Protein AF-A0A2E4HF04-F1 (afdb_monomer)

Structure (mmCIF, N/CA/C/O backbone):
data_AF-A0A2E4HF04-F1
#
_entry.id   AF-A0A2E4HF04-F1
#
loop_
_atom_site.group_PDB
_atom_site.id
_atom_site.type_symbol
_atom_site.label_atom_id
_atom_site.label_alt_id
_atom_site.label_comp_id
_atom_site.label_asym_id
_atom_site.label_entity_id
_atom_site.label_seq_id
_atom_site.pdbx_PDB_ins_code
_atom_site.Cartn_x
_atom_site.Cartn_y
_atom_site.Cartn_z
_atom_site.occupancy
_atom_site.B_iso_or_equiv
_atom_site.auth_seq_id
_atom_site.auth_comp_id
_atom_site.auth_asym_id
_atom_site.auth_atom_id
_atom_site.pdbx_PDB_model_num
ATOM 1 N N . MET A 1 1 ? -24.475 11.560 61.663 1.00 58.22 1 MET A N 1
ATOM 2 C CA . MET A 1 1 ? -24.591 11.649 60.182 1.00 58.22 1 MET A CA 1
ATOM 3 C C . MET A 1 1 ? -24.214 13.019 59.608 1.00 58.22 1 MET A C 1
ATOM 5 O O . MET A 1 1 ? -23.353 13.038 58.741 1.00 58.22 1 MET A O 1
ATOM 9 N N . LYS A 1 2 ? -24.799 14.154 60.042 1.00 58.84 2 LYS A N 1
ATOM 10 C CA . LYS A 1 2 ? -24.478 15.487 59.465 1.00 58.84 2 LYS A CA 1
ATOM 11 C C . LYS A 1 2 ? -22.984 15.861 59.576 1.00 58.84 2 LYS A C 1
ATOM 13 O O . LYS A 1 2 ? -22.387 16.264 58.588 1.00 58.84 2 LYS A O 1
ATOM 18 N N . THR A 1 3 ? -22.368 15.622 60.735 1.00 64.62 3 THR A N 1
ATOM 19 C CA . THR A 1 3 ? -20.927 15.832 60.987 1.00 64.62 3 THR A CA 1
ATOM 20 C C . THR A 1 3 ? -20.014 14.940 60.139 1.00 64.62 3 THR A C 1
ATOM 22 O O . THR A 1 3 ? -19.011 15.412 59.622 1.00 64.62 3 THR A O 1
ATOM 25 N N . PHE A 1 4 ? -20.389 13.676 59.920 1.00 67.75 4 PHE A N 1
ATOM 26 C CA . PHE A 1 4 ? -19.636 12.752 59.062 1.00 67.75 4 PHE A CA 1
ATOM 27 C C . PHE A 1 4 ? -19.623 13.209 57.594 1.00 67.75 4 PHE A C 1
ATOM 29 O O . PHE A 1 4 ? -18.575 13.200 56.959 1.00 67.75 4 PHE A O 1
ATOM 36 N N . LYS A 1 5 ? -20.760 13.700 57.072 1.00 65.25 5 LYS A N 1
ATOM 37 C CA . LYS A 1 5 ? -20.817 14.292 55.723 1.00 65.25 5 LYS A CA 1
ATOM 38 C C . LYS A 1 5 ? -19.938 15.543 55.598 1.00 65.25 5 LYS A C 1
ATOM 40 O O . LYS A 1 5 ? -19.295 15.714 54.570 1.00 65.25 5 LYS A O 1
ATOM 45 N N . LEU A 1 6 ? -19.873 16.374 56.642 1.00 66.19 6 LEU A N 1
ATOM 46 C CA . LEU A 1 6 ? -18.994 17.549 56.679 1.00 66.19 6 LEU A CA 1
ATOM 47 C C . LEU A 1 6 ? -17.506 17.151 56.652 1.00 66.19 6 LEU A C 1
ATOM 49 O O . LEU A 1 6 ? -16.719 17.769 55.944 1.00 66.19 6 LEU A O 1
ATOM 53 N N . PHE A 1 7 ? -17.134 16.082 57.363 1.00 70.75 7 PHE A N 1
ATOM 54 C CA . PHE A 1 7 ? -15.761 15.567 57.389 1.00 70.75 7 PHE A CA 1
ATOM 55 C C . PHE A 1 7 ? -15.332 14.969 56.037 1.00 70.75 7 PHE A C 1
ATOM 57 O O . PHE A 1 7 ? -14.239 15.250 55.553 1.00 70.75 7 PHE A O 1
ATOM 64 N N . VAL A 1 8 ? -16.219 14.215 55.377 1.00 69.06 8 VAL A N 1
ATOM 65 C CA . VAL A 1 8 ? -15.988 13.698 54.013 1.00 69.06 8 VAL A CA 1
ATOM 66 C C . VAL A 1 8 ? -15.847 14.841 52.996 1.00 69.06 8 VAL A C 1
ATOM 68 O O . VAL A 1 8 ? -14.991 14.772 52.117 1.00 69.06 8 VAL A O 1
ATOM 71 N N . PHE A 1 9 ? -16.627 15.918 53.138 1.00 66.75 9 PHE A N 1
ATOM 72 C CA . PHE A 1 9 ? -16.513 17.103 52.280 1.00 66.75 9 PHE A CA 1
ATOM 73 C C . PHE A 1 9 ? -15.177 17.845 52.476 1.00 66.75 9 PHE A C 1
ATOM 75 O O . PHE A 1 9 ? -14.562 18.265 51.500 1.00 66.75 9 PHE A O 1
ATOM 82 N N . ALA A 1 10 ? -14.687 17.947 53.717 1.00 65.06 10 ALA A N 1
ATOM 83 C CA . ALA A 1 10 ? -13.388 18.552 54.014 1.00 65.06 10 ALA A CA 1
ATOM 84 C C . ALA A 1 10 ? -12.211 17.761 53.410 1.00 65.06 10 ALA A C 1
ATOM 86 O O . ALA A 1 10 ? -11.290 18.359 52.858 1.00 65.06 10 ALA A O 1
ATOM 87 N N . ILE A 1 11 ? -12.261 16.422 53.445 1.00 67.00 11 ILE A N 1
ATOM 88 C CA . ILE A 1 11 ? -11.234 15.562 52.826 1.00 67.00 11 ILE A CA 1
ATOM 89 C C . ILE A 1 11 ? -11.213 15.736 51.300 1.00 67.00 11 ILE A C 1
ATOM 91 O O . ILE A 1 11 ? -10.136 15.833 50.713 1.00 67.00 11 ILE A O 1
ATOM 95 N N . LEU A 1 12 ? -12.385 15.838 50.661 1.00 61.91 12 LEU A N 1
ATOM 96 C CA . LEU A 1 12 ? -12.491 16.046 49.212 1.00 61.91 12 LEU A CA 1
ATOM 97 C C . LEU A 1 12 ? -11.856 17.376 48.761 1.00 61.91 12 LEU A C 1
ATOM 99 O O . LEU A 1 12 ? -11.319 17.458 47.660 1.00 61.91 12 LEU A O 1
ATOM 103 N N . MET A 1 13 ? -11.874 18.403 49.617 1.00 59.97 13 MET A N 1
ATOM 104 C CA . MET A 1 13 ? -11.327 19.726 49.301 1.00 59.97 13 MET A CA 1
ATOM 105 C C . MET A 1 13 ? -9.791 19.805 49.421 1.00 59.97 13 MET A C 1
ATOM 107 O O . MET A 1 13 ? -9.175 20.629 48.751 1.00 59.97 13 MET A O 1
ATOM 111 N N . CYS A 1 14 ? -9.154 18.918 50.197 1.00 59.84 14 CYS A N 1
ATOM 112 C CA . CYS A 1 14 ? -7.688 18.826 50.286 1.00 59.84 14 CYS A CA 1
ATOM 113 C C . CYS A 1 14 ? -7.031 18.041 49.133 1.00 59.84 14 CYS A C 1
ATOM 115 O O . CYS A 1 14 ? -5.808 18.042 49.023 1.00 59.84 14 CYS A O 1
ATOM 117 N N . ALA A 1 15 ? -7.810 17.378 48.271 1.00 58.22 15 ALA A N 1
ATOM 118 C CA . ALA A 1 15 ? -7.289 16.608 47.136 1.00 58.22 15 ALA A CA 1
ATOM 119 C C . ALA A 1 15 ? -6.941 17.466 45.898 1.00 58.22 15 ALA A C 1
ATOM 121 O O . ALA A 1 15 ? -6.447 16.938 44.904 1.00 58.22 15 ALA A O 1
ATOM 122 N N . ALA A 1 16 ? -7.183 18.781 45.943 1.00 58.38 16 ALA A N 1
ATOM 123 C CA . ALA A 1 16 ? -6.856 19.719 44.870 1.00 58.38 16 ALA A CA 1
ATOM 124 C C . ALA A 1 16 ? -5.362 20.108 44.882 1.00 58.38 16 ALA A C 1
ATOM 126 O O . ALA A 1 16 ? -4.998 21.250 45.165 1.00 58.38 16 ALA A O 1
ATOM 127 N N . THR A 1 17 ? -4.480 19.149 44.589 1.00 60.84 17 THR A N 1
ATOM 128 C CA . THR A 1 17 ? -3.051 19.420 44.379 1.00 60.84 17 THR A CA 1
ATOM 129 C C . THR A 1 17 ? -2.830 20.208 43.084 1.00 60.84 17 THR A C 1
ATOM 131 O O . THR A 1 17 ? -3.486 19.981 42.068 1.00 60.84 17 THR A O 1
ATOM 134 N N . GLY A 1 18 ? -1.924 21.188 43.135 1.00 64.31 18 GLY A N 1
ATOM 135 C CA . GLY A 1 18 ? -1.749 22.174 42.068 1.00 64.31 18 GLY A CA 1
ATOM 136 C C . GLY A 1 18 ? -1.262 21.584 40.742 1.00 64.31 18 GLY A C 1
ATOM 137 O O . GLY A 1 18 ? -0.300 20.817 40.697 1.00 64.31 18 GLY A O 1
ATOM 138 N N . VAL A 1 19 ? -1.885 22.012 39.642 1.00 60.59 19 VAL A N 1
ATOM 139 C CA . VAL A 1 19 ? -1.406 21.735 38.283 1.00 60.59 19 VAL A CA 1
ATOM 140 C C . VAL A 1 19 ? -0.249 22.682 37.966 1.00 60.59 19 VAL A C 1
ATOM 142 O O . VAL A 1 19 ? -0.456 23.857 37.663 1.00 60.59 19 VAL A O 1
ATOM 145 N N . HIS A 1 20 ? 0.980 22.172 38.011 1.00 65.69 20 HIS A N 1
ATOM 146 C CA . HIS A 1 20 ? 2.154 22.905 37.543 1.00 65.69 20 HIS A CA 1
ATOM 147 C C . HIS A 1 20 ? 2.270 22.812 36.016 1.00 65.69 20 HIS A C 1
ATOM 149 O O . HIS A 1 20 ? 2.875 21.885 35.478 1.00 65.69 20 HIS A O 1
ATOM 155 N N . ALA A 1 21 ? 1.713 23.797 35.312 1.00 59.84 21 ALA A N 1
ATOM 156 C CA . ALA A 1 21 ? 2.053 24.037 33.915 1.00 59.84 21 ALA A CA 1
ATOM 157 C C . ALA A 1 21 ? 3.407 24.761 33.846 1.00 59.84 21 ALA A C 1
ATOM 159 O O . ALA A 1 21 ? 3.528 25.904 34.284 1.00 59.84 21 ALA A O 1
ATOM 160 N N . GLN A 1 22 ? 4.423 24.102 33.292 1.00 60.06 22 GLN A N 1
ATOM 161 C CA . GLN A 1 22 ? 5.722 24.713 33.013 1.00 60.06 22 GLN A CA 1
ATOM 162 C C . GLN A 1 22 ? 5.790 25.089 31.532 1.00 60.06 22 GLN A C 1
ATOM 164 O O . GLN A 1 22 ? 5.958 24.237 30.664 1.00 60.06 22 GLN A O 1
ATOM 169 N N . THR A 1 23 ? 5.595 26.382 31.262 1.00 58.53 23 THR A N 1
ATOM 170 C CA . THR A 1 23 ? 5.843 26.987 29.948 1.00 58.53 23 THR A CA 1
ATOM 171 C C . THR A 1 23 ? 7.298 27.443 29.858 1.00 58.53 23 THR A C 1
ATOM 173 O O . THR A 1 23 ? 7.937 27.691 30.883 1.00 58.53 23 THR A O 1
ATOM 176 N N . PHE A 1 24 ? 7.830 27.554 28.642 1.00 46.66 24 PHE A N 1
ATOM 177 C CA . PHE A 1 24 ? 9.213 27.969 28.420 1.00 46.66 24 PHE A CA 1
ATOM 178 C C . PHE A 1 24 ? 9.483 29.343 29.044 1.00 46.66 24 PHE A C 1
ATOM 180 O O . PHE A 1 24 ? 8.728 30.295 28.835 1.00 46.66 24 PHE A O 1
ATOM 187 N N . ALA A 1 25 ? 10.581 29.451 29.796 1.00 44.62 25 ALA A N 1
ATOM 188 C CA . ALA A 1 25 ? 11.056 30.733 30.292 1.00 44.62 25 ALA A CA 1
ATOM 189 C C . ALA A 1 25 ? 11.388 31.631 29.094 1.00 44.62 25 ALA A C 1
ATOM 191 O O . ALA A 1 25 ? 12.264 31.308 28.292 1.00 44.62 25 ALA A O 1
ATOM 192 N N . ASN A 1 26 ? 10.674 32.748 28.967 1.00 42.78 26 ASN A N 1
ATOM 193 C CA . ASN A 1 26 ? 10.891 33.695 27.885 1.00 42.78 26 ASN A CA 1
ATOM 194 C C . ASN A 1 26 ? 12.254 34.377 28.078 1.00 42.78 26 ASN A C 1
ATOM 196 O O . ASN A 1 26 ? 12.388 35.290 28.895 1.00 42.78 26 ASN A O 1
ATOM 200 N N . SER A 1 27 ? 13.271 33.925 27.343 1.00 40.47 27 SER A N 1
ATOM 201 C CA . SER A 1 27 ? 14.565 34.601 27.252 1.00 40.47 27 SER A CA 1
ATOM 202 C C . SER A 1 27 ? 14.411 35.885 26.440 1.00 40.47 27 SER A C 1
ATOM 204 O O . SER A 1 27 ? 14.752 35.945 25.260 1.00 40.47 27 SER A O 1
ATOM 206 N N . THR A 1 28 ? 13.889 36.932 27.078 1.00 39.75 28 THR A N 1
ATOM 207 C CA . THR A 1 28 ? 13.826 38.268 26.491 1.00 39.75 28 THR A CA 1
ATOM 208 C C . THR A 1 28 ? 15.243 38.814 26.328 1.00 39.75 28 THR A C 1
ATOM 210 O O . THR A 1 28 ? 15.802 39.376 27.264 1.00 39.75 28 THR A O 1
ATOM 213 N N . ASN A 1 29 ? 15.834 38.587 25.153 1.00 48.31 29 ASN A N 1
ATOM 214 C CA . ASN A 1 29 ? 16.651 39.547 24.403 1.00 48.31 29 ASN A CA 1
ATOM 215 C C . ASN A 1 29 ? 17.083 38.936 23.060 1.00 48.31 29 ASN A C 1
ATOM 217 O O . ASN A 1 29 ? 18.261 38.703 22.799 1.00 48.31 29 ASN A O 1
ATOM 221 N N . GLN A 1 30 ? 16.107 38.725 22.176 1.00 40.47 30 GLN A N 1
ATOM 222 C CA . GLN A 1 30 ? 16.359 38.745 20.739 1.00 40.47 30 GLN A CA 1
ATOM 223 C C . GLN A 1 30 ? 15.554 39.890 20.132 1.00 40.47 30 GLN A C 1
ATOM 225 O O . GLN A 1 30 ? 14.348 39.794 19.911 1.00 40.47 30 GLN A O 1
ATOM 230 N N . THR A 1 31 ? 16.248 41.003 19.903 1.00 41.16 31 THR A N 1
ATOM 231 C CA . THR A 1 31 ? 15.795 42.089 19.035 1.00 41.16 31 THR A CA 1
ATOM 232 C C . THR A 1 31 ? 15.372 41.481 17.693 1.00 41.16 31 THR A C 1
ATOM 234 O O . THR A 1 31 ? 16.133 40.670 17.154 1.00 41.16 31 THR A O 1
ATOM 237 N N . PRO A 1 32 ? 14.201 41.827 17.126 1.00 42.41 32 PRO A N 1
ATOM 238 C CA . PRO A 1 32 ? 13.827 41.349 15.802 1.00 42.41 32 PRO A CA 1
ATOM 239 C C . PRO A 1 32 ? 14.921 41.695 14.789 1.00 42.41 32 PRO A C 1
ATOM 241 O O . PRO A 1 32 ? 15.318 42.853 14.668 1.00 42.41 32 PRO A O 1
ATOM 244 N N . ALA A 1 33 ? 15.413 40.693 14.058 1.00 50.28 33 ALA A N 1
ATOM 245 C CA . ALA A 1 33 ? 16.489 40.843 13.078 1.00 50.28 33 ALA A CA 1
ATOM 246 C C . ALA A 1 33 ? 16.006 41.500 11.765 1.00 50.28 33 ALA A C 1
ATOM 248 O O . ALA A 1 33 ? 16.306 41.034 10.668 1.00 50.28 33 ALA A O 1
ATOM 249 N N . SER A 1 34 ? 15.248 42.593 11.870 1.00 50.50 34 SER A N 1
ATOM 250 C CA . SER A 1 34 ? 14.759 43.393 10.743 1.00 50.50 34 SER A CA 1
ATOM 251 C C . SER A 1 34 ? 15.810 44.356 10.175 1.00 50.50 34 SER A C 1
ATOM 253 O O . SER A 1 34 ? 15.615 44.876 9.082 1.00 50.50 34 SER A O 1
ATOM 255 N N . GLU A 1 35 ? 16.944 44.556 10.856 1.00 50.59 35 GLU A N 1
ATOM 256 C CA . GLU A 1 35 ? 18.057 45.383 10.353 1.00 50.59 35 GLU A CA 1
ATOM 257 C C . GLU A 1 35 ? 19.105 44.591 9.549 1.00 50.59 35 GLU A C 1
ATOM 259 O O . GLU A 1 35 ? 20.012 45.173 8.966 1.00 50.59 35 GLU A O 1
ATOM 264 N N . SER A 1 36 ? 18.975 43.263 9.431 1.00 53.41 36 SER A N 1
ATOM 265 C CA . SER A 1 36 ? 19.947 42.441 8.687 1.00 53.41 36 SER A CA 1
ATOM 266 C C . SER A 1 36 ? 19.808 42.510 7.155 1.00 53.41 36 SER A C 1
ATOM 268 O O . SER A 1 36 ? 20.600 41.886 6.450 1.00 53.41 36 SER A O 1
ATOM 270 N N . PHE A 1 37 ? 18.813 43.231 6.629 1.00 50.97 37 PHE A N 1
ATOM 271 C CA . PHE A 1 37 ? 18.571 43.388 5.186 1.00 50.97 37 PHE A CA 1
ATOM 272 C C . PHE A 1 37 ? 18.842 44.809 4.665 1.00 50.97 37 PHE A C 1
ATOM 274 O O . PHE A 1 37 ? 18.750 45.038 3.462 1.00 50.97 37 PHE A O 1
ATOM 281 N N . SER A 1 38 ? 19.173 45.768 5.538 1.00 60.56 38 SER A N 1
ATOM 282 C CA . SER A 1 38 ? 19.455 47.160 5.151 1.00 60.56 38 SER A CA 1
ATOM 283 C C . SER A 1 38 ? 20.915 47.404 4.748 1.00 60.56 38 SER A C 1
ATOM 285 O O . SER A 1 38 ? 21.227 48.464 4.208 1.00 60.56 38 SER A O 1
ATOM 287 N N . THR A 1 39 ? 21.808 46.436 4.976 1.00 75.88 39 THR A N 1
ATOM 288 C CA . THR A 1 39 ? 23.218 46.496 4.570 1.00 75.88 39 THR A CA 1
ATOM 289 C C . THR A 1 39 ? 23.492 45.578 3.381 1.00 75.88 39 THR A C 1
ATOM 291 O O . THR A 1 39 ? 22.956 44.470 3.283 1.00 75.88 39 THR A O 1
ATOM 294 N N . GLN A 1 40 ? 24.380 46.022 2.485 1.00 68.88 40 GLN A N 1
ATOM 295 C CA . GLN A 1 40 ? 24.841 45.223 1.345 1.00 68.88 40 GLN A CA 1
ATOM 296 C C . GLN A 1 40 ? 25.405 43.871 1.813 1.00 68.88 40 GLN A C 1
ATOM 298 O O . GLN A 1 40 ? 25.093 42.831 1.235 1.00 68.88 40 GLN A O 1
ATOM 303 N N . ASP A 1 41 ? 26.181 43.864 2.898 1.00 72.12 41 ASP A N 1
ATOM 304 C CA . ASP A 1 41 ? 26.814 42.659 3.445 1.00 72.12 41 ASP A CA 1
ATOM 305 C C . ASP A 1 41 ? 25.794 41.642 3.979 1.00 72.12 41 ASP A C 1
ATOM 307 O O . ASP A 1 41 ? 25.964 40.435 3.793 1.00 72.12 41 ASP A O 1
ATOM 311 N N . GLY A 1 42 ? 24.691 42.109 4.577 1.00 70.25 42 GLY A N 1
ATOM 312 C CA . GLY A 1 42 ? 23.583 41.251 5.003 1.00 70.25 42 GLY A CA 1
ATOM 313 C C . GLY A 1 42 ? 22.914 40.538 3.823 1.00 70.25 42 GLY A C 1
ATOM 314 O O . GLY A 1 42 ? 22.708 39.322 3.859 1.00 70.25 42 GLY A O 1
ATOM 315 N N . LEU A 1 43 ? 22.677 41.266 2.726 1.00 70.81 43 LEU A N 1
ATOM 316 C CA . LEU A 1 43 ? 22.149 40.695 1.485 1.00 70.81 43 LEU A CA 1
ATOM 317 C C . LEU A 1 43 ? 23.145 39.720 0.829 1.00 70.81 43 LEU A C 1
ATOM 319 O O . LEU A 1 43 ? 22.754 38.647 0.368 1.00 70.81 43 LEU A O 1
ATOM 323 N N . THR A 1 44 ? 24.439 40.054 0.825 1.00 73.94 44 THR A N 1
ATOM 324 C CA . THR A 1 44 ? 25.487 39.220 0.208 1.00 73.94 44 THR A CA 1
ATOM 325 C C . THR A 1 44 ? 25.667 37.896 0.960 1.00 73.94 44 THR A C 1
ATOM 327 O O . THR A 1 44 ? 25.799 36.844 0.330 1.00 73.94 44 THR A O 1
ATOM 330 N N . ASN A 1 45 ? 25.584 37.912 2.295 1.00 73.88 45 ASN A N 1
ATOM 331 C CA . ASN A 1 45 ? 25.609 36.703 3.122 1.00 73.88 45 ASN A CA 1
ATOM 332 C C . ASN A 1 45 ? 24.363 35.823 2.913 1.00 73.88 45 ASN A C 1
ATOM 334 O O . ASN A 1 45 ? 24.487 34.600 2.835 1.00 73.88 45 ASN A O 1
ATOM 338 N N . PHE A 1 46 ? 23.177 36.423 2.754 1.00 75.44 46 PHE A N 1
ATOM 339 C CA . PHE A 1 46 ? 21.941 35.693 2.445 1.00 75.44 46 PHE A CA 1
ATOM 340 C C . PHE A 1 46 ? 21.950 35.048 1.046 1.00 75.44 46 PHE A C 1
ATOM 342 O O . PHE A 1 46 ? 21.450 33.939 0.867 1.00 75.44 46 PHE A O 1
ATOM 349 N N . ILE A 1 47 ? 22.544 35.705 0.046 1.00 76.12 47 ILE A N 1
ATOM 350 C CA . ILE A 1 47 ? 22.707 35.118 -1.294 1.00 76.12 47 ILE A CA 1
ATOM 351 C C . ILE A 1 47 ? 23.755 33.993 -1.266 1.00 76.12 47 ILE A C 1
ATOM 353 O O . ILE A 1 47 ? 23.519 32.920 -1.820 1.00 76.12 47 ILE A O 1
ATOM 357 N N . SER A 1 48 ? 24.877 34.196 -0.568 1.00 72.06 48 SER A N 1
ATOM 358 C CA . SER A 1 48 ? 25.972 33.214 -0.487 1.00 72.06 48 SER A CA 1
ATOM 359 C C . SER A 1 48 ? 25.574 31.924 0.245 1.00 72.06 48 SER A C 1
ATOM 361 O O . SER A 1 48 ? 26.024 30.833 -0.122 1.00 72.06 48 SER A O 1
ATOM 363 N N . SER A 1 49 ? 24.693 32.012 1.249 1.00 67.44 49 SER A N 1
ATOM 364 C CA . SER A 1 49 ? 24.148 30.828 1.925 1.00 67.44 49 SER A CA 1
ATOM 365 C C . SER A 1 49 ? 23.190 30.028 1.032 1.00 67.44 49 SER A C 1
ATOM 367 O O . SER A 1 49 ? 23.186 28.800 1.110 1.00 67.44 49 SER A O 1
ATOM 369 N N . GLN A 1 50 ? 22.463 30.680 0.115 1.00 65.25 50 GLN A N 1
ATOM 370 C CA . GLN A 1 50 ? 21.630 29.989 -0.877 1.00 65.25 50 GLN A CA 1
ATOM 371 C C . GLN A 1 50 ? 22.438 29.363 -2.024 1.00 65.25 50 GLN A C 1
ATOM 373 O O . GLN A 1 50 ? 22.105 28.267 -2.476 1.00 65.25 50 GLN A O 1
ATOM 378 N N . THR A 1 51 ? 23.520 29.994 -2.494 1.00 58.22 51 THR A N 1
ATOM 379 C CA . THR A 1 51 ? 24.329 29.425 -3.590 1.00 58.22 51 THR A CA 1
ATOM 380 C C . THR A 1 51 ? 25.136 28.199 -3.163 1.00 58.22 51 THR A C 1
ATOM 382 O O . THR A 1 51 ? 25.328 27.287 -3.963 1.00 58.22 51 THR A O 1
ATOM 385 N N . THR A 1 52 ? 25.568 28.136 -1.900 1.00 54.69 52 THR A N 1
ATOM 386 C CA . THR A 1 52 ? 26.431 27.048 -1.396 1.00 54.69 52 THR A CA 1
ATOM 387 C C . THR A 1 52 ? 25.684 25.714 -1.220 1.00 54.69 52 THR A C 1
ATOM 389 O O . THR A 1 52 ? 26.314 24.661 -1.188 1.00 54.69 52 THR A O 1
ATOM 392 N N . GLN A 1 53 ? 24.344 25.712 -1.181 1.00 50.34 53 GLN A N 1
ATOM 393 C CA . GLN A 1 53 ? 23.548 24.474 -1.141 1.00 50.34 53 GLN A CA 1
ATOM 394 C C . GLN A 1 53 ? 23.270 23.846 -2.518 1.00 50.34 53 GLN A C 1
ATOM 396 O O . GLN A 1 53 ? 22.790 22.714 -2.580 1.00 50.34 53 GLN A O 1
ATOM 401 N N . ARG A 1 54 ? 23.598 24.511 -3.636 1.00 49.56 54 ARG A N 1
ATOM 402 C CA . ARG A 1 54 ? 23.385 23.954 -4.984 1.00 49.56 54 ARG A CA 1
ATOM 403 C C . ARG A 1 54 ? 24.596 23.154 -5.473 1.00 49.56 54 ARG A C 1
ATOM 405 O O . ARG A 1 54 ? 25.256 23.527 -6.441 1.00 49.56 54 ARG A O 1
ATOM 412 N N . SER A 1 55 ? 24.854 22.018 -4.826 1.00 49.84 55 SER A N 1
ATOM 413 C CA . SER A 1 55 ? 25.771 21.007 -5.367 1.00 49.84 55 SER A CA 1
ATOM 414 C C . SER A 1 55 ? 25.183 20.411 -6.651 1.00 49.84 55 SER A C 1
ATOM 416 O O . SER A 1 55 ? 24.117 19.795 -6.626 1.00 49.84 55 SER A O 1
ATOM 418 N N . VAL A 1 56 ? 25.854 20.616 -7.786 1.00 55.16 56 VAL A N 1
ATOM 419 C CA . VAL A 1 56 ? 25.461 20.033 -9.076 1.00 55.16 56 VAL A CA 1
ATOM 420 C C . VAL A 1 56 ? 26.209 18.713 -9.257 1.00 55.16 56 VAL A C 1
ATOM 422 O O . VAL A 1 56 ? 27.341 18.692 -9.736 1.00 55.16 56 VAL A O 1
ATOM 425 N N . ALA A 1 57 ? 25.579 17.6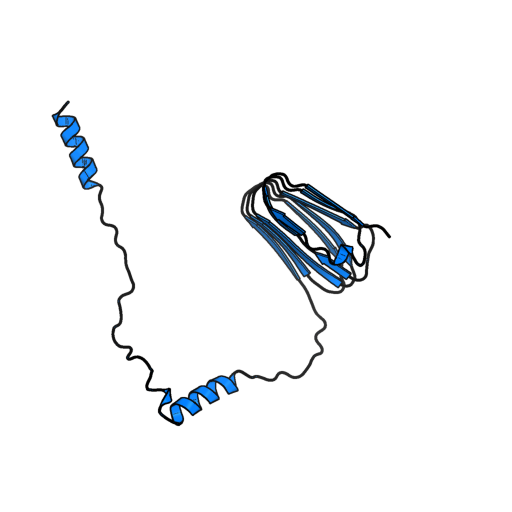07 -8.863 1.00 56.38 57 ALA A N 1
ATOM 426 C CA . ALA A 1 57 ? 26.080 16.272 -9.176 1.00 56.38 57 ALA A CA 1
ATOM 427 C C . ALA A 1 57 ? 25.861 15.950 -10.676 1.00 56.38 57 ALA A C 1
ATOM 429 O O . ALA A 1 57 ? 24.782 16.244 -11.199 1.00 56.38 57 ALA A O 1
ATOM 430 N N . PRO A 1 58 ? 26.848 15.365 -11.385 1.00 51.34 58 PRO A N 1
ATOM 431 C CA . PRO A 1 58 ? 26.699 14.974 -12.788 1.00 51.34 58 PRO A CA 1
ATOM 432 C C . PRO A 1 58 ? 25.809 13.728 -12.983 1.00 51.34 58 PRO A C 1
ATOM 434 O O . PRO A 1 58 ? 25.506 12.988 -12.049 1.00 51.34 58 PRO A O 1
ATOM 437 N N . LEU A 1 59 ? 25.357 13.533 -14.225 1.00 51.12 59 LEU A N 1
ATOM 438 C CA . LEU A 1 59 ? 24.136 12.801 -14.576 1.00 51.12 59 LEU A CA 1
ATOM 439 C C . LEU A 1 59 ? 24.322 11.272 -14.768 1.00 51.12 59 LEU A C 1
ATOM 441 O O . LEU A 1 59 ? 25.032 10.833 -15.666 1.00 51.12 59 LEU A O 1
ATOM 445 N N . THR A 1 60 ? 23.610 10.494 -13.946 1.00 52.81 60 THR A N 1
ATOM 446 C CA . THR A 1 60 ? 23.041 9.141 -14.184 1.00 52.81 60 THR A CA 1
ATOM 447 C C . THR A 1 60 ? 23.837 8.051 -14.936 1.00 52.81 60 THR A C 1
ATOM 449 O O . THR A 1 60 ? 23.772 7.944 -16.158 1.00 52.81 60 THR A O 1
ATOM 452 N N . THR A 1 61 ? 24.281 7.044 -14.177 1.00 52.41 61 THR A N 1
ATOM 453 C CA . THR A 1 61 ? 23.872 5.640 -14.414 1.00 52.41 61 THR A CA 1
ATOM 454 C C . THR A 1 61 ? 23.400 5.040 -13.090 1.00 52.41 61 THR A C 1
ATOM 456 O O . THR A 1 61 ? 24.186 4.451 -12.352 1.00 52.41 61 THR A O 1
ATOM 459 N N . ALA A 1 62 ? 22.121 5.234 -12.769 1.00 51.66 62 ALA A N 1
ATOM 460 C CA . ALA A 1 62 ? 21.472 4.649 -11.601 1.00 51.66 62 ALA A CA 1
ATOM 461 C C . ALA A 1 62 ? 20.257 3.838 -12.069 1.00 51.66 62 ALA A C 1
ATOM 463 O O . ALA A 1 62 ? 19.185 4.394 -12.283 1.00 51.66 62 ALA A O 1
ATOM 464 N N . GLN A 1 63 ? 20.439 2.529 -12.250 1.00 56.66 63 GLN A N 1
ATOM 465 C CA . GLN A 1 63 ? 19.338 1.577 -12.397 1.00 56.66 63 GLN A CA 1
ATOM 466 C C . GLN A 1 63 ? 19.240 0.789 -11.086 1.00 56.66 63 GLN A C 1
ATOM 468 O O . GLN A 1 63 ? 20.012 -0.144 -10.878 1.00 56.66 63 GLN A O 1
ATOM 473 N N . SER A 1 64 ? 18.367 1.225 -10.169 1.00 64.06 64 SER A N 1
ATOM 474 C CA . SER A 1 64 ? 18.100 0.540 -8.892 1.00 64.06 64 SER A CA 1
ATOM 475 C C . SER A 1 64 ? 16.916 1.168 -8.130 1.00 64.06 64 SER A C 1
ATOM 477 O O . SER A 1 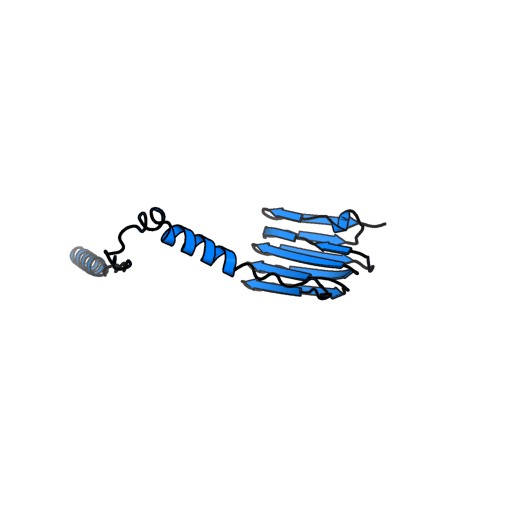64 ? 17.148 2.040 -7.293 1.00 64.06 64 SER A O 1
ATOM 479 N N . GLU A 1 65 ? 15.683 0.677 -8.320 1.00 61.94 65 GLU A N 1
ATOM 480 C CA . GLU A 1 65 ? 14.564 0.877 -7.365 1.00 61.94 65 GLU A CA 1
ATOM 481 C C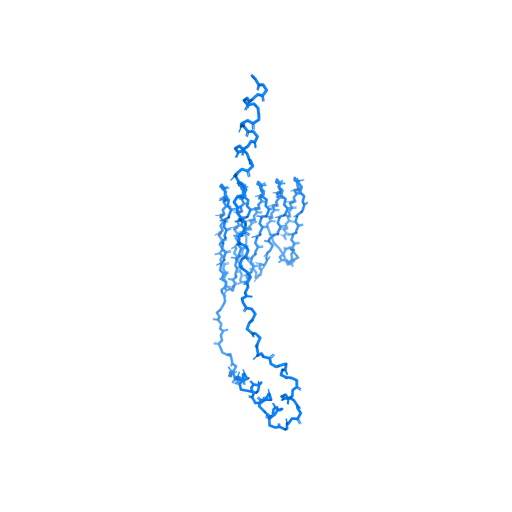 . GLU A 1 65 ? 13.713 -0.412 -7.218 1.00 61.94 65 GLU A C 1
ATOM 483 O O . GLU A 1 65 ? 13.356 -0.989 -8.244 1.00 61.94 65 GLU A O 1
ATOM 488 N N . THR A 1 66 ? 13.434 -1.037 -6.051 1.00 65.38 66 THR A N 1
ATOM 489 C CA . THR A 1 66 ? 13.078 -0.615 -4.653 1.00 65.38 66 THR A CA 1
ATOM 490 C C . THR A 1 66 ? 11.598 -0.230 -4.458 1.00 65.38 66 THR A C 1
ATOM 492 O O . THR A 1 66 ? 11.007 0.331 -5.369 1.00 65.38 66 THR A O 1
ATOM 495 N N . SER A 1 67 ? 10.898 -0.438 -3.319 1.00 62.81 67 SER A N 1
ATOM 496 C CA . SER A 1 67 ? 11.145 -1.045 -1.977 1.00 62.81 67 SER A CA 1
ATOM 497 C C . SER A 1 67 ? 9.801 -1.391 -1.263 1.00 62.81 67 SER A C 1
ATOM 499 O O . SER A 1 67 ? 8.761 -0.850 -1.623 1.00 62.81 67 SER A O 1
ATOM 501 N N . VAL A 1 68 ? 9.788 -2.236 -0.219 1.00 67.00 68 VAL A N 1
ATOM 502 C CA . VAL A 1 68 ? 8.573 -2.679 0.515 1.00 67.00 68 VAL A CA 1
ATOM 503 C C . VAL A 1 68 ? 8.456 -2.048 1.928 1.00 67.00 68 VAL A C 1
ATOM 505 O O . VAL A 1 68 ? 9.457 -2.000 2.637 1.00 67.00 68 VAL A O 1
ATOM 508 N N . LEU A 1 69 ? 7.264 -1.628 2.399 1.00 66.38 69 LEU A N 1
ATOM 509 C CA . LEU A 1 69 ? 7.017 -1.171 3.789 1.00 66.38 69 LEU A CA 1
ATOM 510 C C . LEU A 1 69 ? 5.652 -1.581 4.387 1.00 66.38 69 LEU A C 1
ATOM 512 O O . LEU A 1 69 ? 4.614 -1.000 4.092 1.00 66.38 69 LEU A O 1
ATOM 516 N N . ILE A 1 70 ? 5.664 -2.513 5.335 1.00 68.69 70 ILE A N 1
ATOM 517 C CA . ILE A 1 70 ? 4.476 -3.011 6.047 1.00 68.69 70 ILE A CA 1
ATOM 518 C C . ILE A 1 70 ? 4.374 -2.368 7.449 1.00 68.69 70 ILE A C 1
ATOM 520 O O . ILE A 1 70 ? 5.406 -2.093 8.058 1.00 68.69 70 ILE A O 1
ATOM 524 N N . THR A 1 71 ? 3.180 -2.135 8.012 1.00 69.19 71 THR A N 1
ATOM 525 C CA . THR A 1 71 ? 3.029 -1.829 9.459 1.00 69.19 71 THR A CA 1
ATOM 526 C C . THR A 1 71 ? 1.664 -2.219 10.031 1.00 69.19 71 THR A C 1
ATOM 528 O O . THR A 1 71 ? 0.659 -2.192 9.333 1.00 69.19 71 THR A O 1
ATOM 531 N N . GLN A 1 72 ? 1.605 -2.571 11.318 1.00 68.38 72 GLN A N 1
ATOM 532 C CA . GLN A 1 72 ? 0.375 -3.016 11.984 1.00 68.38 72 GLN A CA 1
ATOM 533 C C . GLN A 1 72 ? 0.276 -2.417 13.394 1.00 68.38 72 GLN A C 1
ATOM 535 O O . GLN A 1 72 ? 1.209 -2.535 14.187 1.00 68.38 72 GLN A O 1
ATOM 540 N N . VAL A 1 73 ? -0.853 -1.780 13.712 1.00 94.31 73 VAL A N 1
ATOM 541 C CA . VAL A 1 73 ? -1.147 -1.170 15.017 1.00 94.31 73 VAL A CA 1
ATOM 542 C C . VAL A 1 73 ? -2.537 -1.603 15.471 1.00 94.31 73 VAL A C 1
ATOM 544 O O . VAL A 1 73 ? -3.539 -1.162 14.912 1.00 94.31 73 VAL A O 1
ATOM 547 N N . GLY A 1 74 ? -2.578 -2.441 16.506 1.00 92.38 74 GLY A N 1
ATOM 548 C CA . GLY A 1 74 ? -3.779 -3.100 17.024 1.00 92.38 74 GLY A CA 1
ATOM 549 C C . GLY A 1 74 ? -3.568 -4.612 17.119 1.00 92.38 74 GLY A C 1
ATOM 550 O O . GLY A 1 74 ? -2.427 -5.075 17.131 1.00 92.38 74 GLY A O 1
ATOM 551 N N . SER A 1 75 ? -4.656 -5.371 17.189 1.00 96.19 75 SER A N 1
ATOM 552 C CA . SER A 1 75 ? -4.650 -6.828 17.376 1.00 96.19 75 SER A CA 1
ATOM 553 C C . SER A 1 75 ? -5.170 -7.560 16.138 1.00 96.19 75 SER A C 1
ATOM 555 O O . SER A 1 75 ? -5.992 -7.026 15.401 1.00 96.19 75 SER A O 1
ATOM 557 N N . ASN A 1 76 ? -4.744 -8.809 15.932 1.00 96.88 76 ASN A N 1
ATOM 558 C CA . ASN A 1 76 ? -5.344 -9.722 14.943 1.00 96.88 76 ASN A CA 1
ATOM 559 C C . ASN A 1 76 ? -5.313 -9.229 13.479 1.00 96.88 76 ASN A C 1
ATOM 561 O O . ASN A 1 76 ? -6.114 -9.658 12.656 1.00 96.88 76 ASN A O 1
ATOM 565 N N . ASN A 1 77 ? -4.373 -8.347 13.144 1.00 97.19 77 ASN A N 1
ATOM 566 C CA . ASN A 1 77 ? -4.148 -7.897 11.776 1.00 97.19 77 ASN A CA 1
ATOM 567 C C . ASN A 1 77 ? -3.282 -8.915 11.002 1.00 97.19 77 ASN A C 1
ATOM 569 O O . ASN A 1 77 ? -2.273 -9.390 11.524 1.00 97.19 77 ASN A O 1
ATOM 573 N N . GLU A 1 78 ? -3.621 -9.205 9.745 1.00 97.62 78 GLU A N 1
ATOM 574 C CA . GLU A 1 78 ? -2.939 -10.185 8.887 1.00 97.62 78 GLU A CA 1
ATOM 575 C C . GLU A 1 78 ? -2.574 -9.595 7.514 1.00 97.62 78 GLU A C 1
ATOM 577 O O . GLU A 1 78 ? -3.373 -8.890 6.889 1.00 97.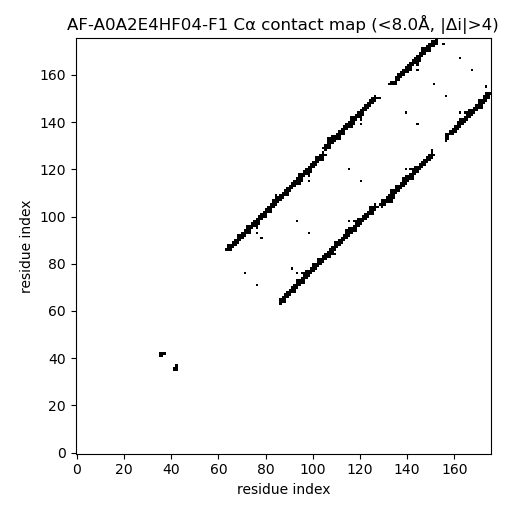62 78 GLU A O 1
ATOM 582 N N . ILE A 1 79 ? -1.358 -9.900 7.039 1.00 97.25 79 ILE A N 1
ATOM 583 C CA . ILE A 1 79 ? -0.827 -9.484 5.734 1.00 97.25 79 ILE A CA 1
ATOM 584 C C . ILE A 1 79 ? -0.090 -10.657 5.077 1.00 97.25 79 ILE A C 1
ATOM 586 O O . ILE A 1 79 ? 0.873 -11.177 5.635 1.00 97.25 79 ILE A O 1
ATOM 590 N N . THR A 1 80 ? -0.496 -11.011 3.857 1.00 95.88 80 THR A N 1
ATOM 591 C CA . THR A 1 80 ? 0.214 -11.922 2.945 1.00 95.88 80 THR A CA 1
ATOM 592 C C . THR A 1 80 ? 0.521 -11.185 1.640 1.00 95.88 80 THR A C 1
ATOM 594 O O . THR A 1 80 ? -0.391 -10.653 1.007 1.00 95.88 80 THR A O 1
ATOM 597 N N . ALA A 1 81 ? 1.790 -11.148 1.227 1.00 92.88 81 ALA A N 1
ATOM 598 C CA . ALA A 1 81 ? 2.220 -10.458 0.011 1.00 92.88 81 ALA A CA 1
ATOM 599 C C . ALA A 1 81 ? 3.277 -11.266 -0.759 1.00 92.88 81 ALA A C 1
ATOM 601 O O . ALA A 1 81 ? 4.420 -11.378 -0.318 1.00 92.88 81 ALA A O 1
ATOM 602 N N . ASN A 1 82 ? 2.888 -11.789 -1.923 1.00 91.88 82 ASN A N 1
ATOM 603 C CA . ASN A 1 82 ? 3.769 -12.434 -2.892 1.00 91.88 82 ASN A CA 1
ATOM 604 C C . ASN A 1 82 ? 3.983 -11.475 -4.069 1.00 91.88 82 ASN A C 1
ATOM 606 O O . ASN A 1 82 ? 3.016 -11.034 -4.696 1.00 91.88 82 ASN A O 1
ATOM 610 N N . THR A 1 83 ? 5.243 -11.138 -4.352 1.00 88.62 83 THR A N 1
ATOM 611 C CA . THR A 1 83 ? 5.589 -10.084 -5.312 1.00 88.62 83 THR A CA 1
ATOM 612 C C . THR A 1 83 ? 6.859 -10.419 -6.086 1.00 88.62 83 THR A C 1
ATOM 614 O O . THR A 1 83 ? 7.877 -10.774 -5.493 1.00 88.62 83 THR A O 1
ATOM 617 N N . GLN A 1 84 ? 6.817 -10.230 -7.405 1.00 90.00 84 GLN A N 1
ATOM 618 C CA . GLN A 1 84 ? 7.964 -10.331 -8.308 1.00 90.00 84 GLN A CA 1
ATOM 619 C C . GLN A 1 84 ? 7.955 -9.150 -9.290 1.00 90.00 84 GLN A C 1
ATOM 621 O O . GLN A 1 84 ? 6.954 -8.956 -9.981 1.00 90.00 84 GLN A O 1
ATOM 626 N N . SER A 1 85 ? 9.057 -8.398 -9.381 1.00 90.62 85 SER A N 1
ATOM 627 C CA . SER A 1 85 ? 9.228 -7.356 -10.401 1.00 90.62 85 SER A CA 1
ATOM 628 C C . SER A 1 85 ? 10.683 -7.065 -10.771 1.00 90.62 85 SER A C 1
ATOM 630 O O . SER A 1 85 ? 11.602 -7.394 -10.021 1.00 90.62 85 SER A O 1
ATOM 632 N N . GLU A 1 86 ? 10.883 -6.455 -11.944 1.00 89.25 86 GLU A N 1
ATOM 633 C CA . GLU A 1 86 ? 12.179 -5.909 -12.378 1.00 89.25 86 GLU A CA 1
ATOM 634 C C . GLU A 1 86 ? 12.381 -4.474 -11.858 1.00 89.25 86 GLU A C 1
ATOM 636 O O . GLU A 1 86 ? 13.513 -4.035 -11.667 1.00 89.25 86 GLU A O 1
ATOM 641 N N . THR A 1 87 ? 11.282 -3.758 -11.586 1.00 89.25 87 THR A N 1
ATOM 642 C CA . THR A 1 87 ? 11.258 -2.412 -10.990 1.00 89.25 87 THR A CA 1
ATOM 643 C C . THR A 1 87 ? 10.199 -2.318 -9.877 1.00 89.25 87 THR A C 1
ATOM 645 O O . THR A 1 87 ? 9.054 -2.727 -10.085 1.00 89.25 87 THR A O 1
ATOM 648 N N . GLY A 1 88 ? 10.534 -1.725 -8.721 1.00 76.50 88 GLY A N 1
ATOM 649 C CA . GLY A 1 88 ? 9.559 -1.050 -7.840 1.00 76.50 88 GLY A CA 1
ATOM 650 C C . GLY A 1 88 ? 9.166 -1.665 -6.466 1.00 76.50 88 GLY A C 1
ATOM 651 O O . GLY A 1 88 ? 9.916 -2.433 -5.860 1.00 76.50 88 GLY A O 1
ATOM 652 N N . SER A 1 89 ? 8.030 -1.195 -5.910 1.00 58.94 89 SER A N 1
ATOM 653 C CA . SER A 1 89 ? 7.760 -0.939 -4.475 1.00 58.94 89 SER A CA 1
ATOM 654 C C . SER A 1 89 ? 6.397 -1.461 -3.933 1.00 58.94 89 SER A C 1
ATOM 656 O O . SER A 1 89 ? 5.488 -1.749 -4.709 1.00 58.94 89 SER A O 1
ATOM 658 N N . VAL A 1 90 ? 6.207 -1.618 -2.606 1.00 64.38 90 VAL A N 1
ATOM 659 C CA . VAL A 1 90 ? 4.960 -2.154 -1.975 1.00 64.38 90 VAL A CA 1
ATOM 660 C C . VAL A 1 90 ? 4.763 -1.697 -0.510 1.00 64.38 90 VAL A C 1
ATOM 662 O O . VAL A 1 90 ? 5.529 -2.138 0.332 1.00 64.38 90 VAL A O 1
ATOM 665 N N . ALA A 1 91 ? 3.728 -0.940 -0.110 1.00 48.56 91 ALA A N 1
ATOM 666 C CA . ALA A 1 91 ? 3.536 -0.535 1.304 1.00 48.56 91 ALA A CA 1
ATOM 667 C C . ALA A 1 91 ? 2.157 -0.860 1.935 1.00 48.56 91 ALA A C 1
ATOM 669 O O . ALA A 1 91 ? 1.136 -0.409 1.443 1.00 48.56 91 ALA A O 1
ATOM 670 N N . LEU A 1 92 ? 2.081 -1.618 3.035 1.00 72.06 92 LEU A N 1
ATOM 671 C CA . LEU A 1 92 ? 0.828 -2.213 3.552 1.00 72.06 92 LEU A CA 1
ATOM 672 C C . LEU A 1 92 ? 0.626 -1.898 5.051 1.00 72.06 92 LEU A C 1
ATOM 674 O O . LEU A 1 92 ? 1.293 -2.498 5.890 1.00 72.06 92 LEU A O 1
ATOM 678 N N . ILE A 1 93 ? -0.258 -0.959 5.416 1.00 64.25 93 ILE A N 1
ATOM 679 C CA . ILE A 1 93 ? -0.358 -0.418 6.789 1.00 64.25 93 ILE A CA 1
ATOM 680 C C . ILE A 1 93 ? -1.765 -0.588 7.393 1.00 64.25 93 ILE A C 1
AT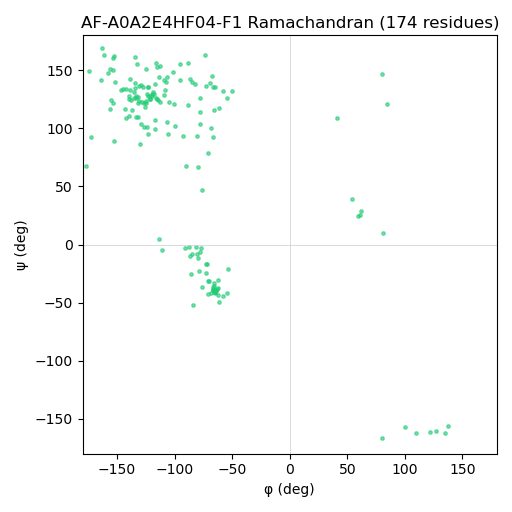OM 682 O O . ILE A 1 93 ? -2.761 -0.170 6.812 1.00 64.25 93 ILE A O 1
ATOM 686 N N . GLN A 1 94 ? -1.867 -1.173 8.587 1.00 70.75 94 GLN A N 1
ATOM 687 C CA . GLN A 1 94 ? -3.135 -1.490 9.259 1.00 70.75 94 GLN A CA 1
ATOM 688 C C . GLN A 1 94 ? -3.225 -0.800 10.628 1.00 70.75 94 GLN A C 1
ATOM 690 O O . GLN A 1 94 ? -2.352 -0.975 11.477 1.00 70.75 94 GLN A O 1
ATOM 695 N N . GLN A 1 95 ? -4.288 -0.027 10.849 1.00 96.56 95 GLN A N 1
ATOM 696 C CA . GLN A 1 95 ? -4.568 0.733 12.071 1.00 96.56 95 GLN A CA 1
ATOM 697 C C . GLN A 1 95 ? -5.968 0.365 12.581 1.00 96.56 95 GLN A C 1
ATOM 699 O O . GLN A 1 95 ? -6.974 0.879 12.094 1.00 96.56 95 GLN A O 1
ATOM 704 N N . GLY A 1 96 ? -6.022 -0.499 13.591 1.00 94.88 96 GLY A N 1
ATOM 705 C CA . GLY A 1 96 ? -7.245 -1.099 14.126 1.00 94.88 96 GLY A CA 1
ATOM 706 C C . GLY A 1 96 ? -7.059 -2.598 14.336 1.00 94.88 96 GLY A C 1
ATOM 707 O O . GLY A 1 96 ? -5.926 -3.071 14.391 1.00 94.88 96 GLY A O 1
ATOM 708 N N . ASN A 1 97 ? -8.154 -3.342 14.465 1.00 97.81 97 ASN A N 1
ATOM 709 C CA . ASN A 1 97 ? -8.131 -4.779 14.738 1.00 97.81 97 ASN A CA 1
ATOM 710 C C . ASN A 1 97 ? -8.734 -5.603 13.596 1.00 97.81 97 ASN A C 1
ATOM 712 O O . ASN A 1 97 ? -9.602 -5.122 12.867 1.00 97.81 97 ASN A O 1
ATOM 716 N N . ASP A 1 98 ? -8.335 -6.869 13.498 1.00 98.19 98 ASP A N 1
ATOM 717 C CA . ASP A 1 98 ? -8.965 -7.867 12.621 1.00 98.19 98 ASP A CA 1
ATOM 718 C C . ASP A 1 98 ? -8.919 -7.509 11.118 1.00 98.19 98 ASP A C 1
ATOM 720 O O . ASP A 1 98 ? -9.778 -7.933 10.349 1.00 98.19 98 ASP A O 1
ATOM 724 N N . ASN A 1 99 ? -7.954 -6.694 10.668 1.00 98.31 99 ASN A N 1
ATOM 725 C CA . ASN A 1 99 ? -7.818 -6.357 9.248 1.00 98.31 99 ASN A CA 1
ATOM 726 C C . ASN A 1 99 ? -7.007 -7.420 8.494 1.00 98.31 99 ASN A C 1
ATOM 728 O O . ASN A 1 99 ? -5.970 -7.871 8.975 1.00 98.31 99 ASN A O 1
ATOM 732 N N . THR A 1 100 ? -7.418 -7.755 7.272 1.00 98.50 100 THR A N 1
ATOM 733 C CA . THR A 1 100 ? -6.757 -8.748 6.412 1.00 98.50 100 THR A CA 1
ATOM 734 C C . THR A 1 100 ? -6.366 -8.133 5.069 1.00 98.50 100 THR A C 1
ATOM 736 O O . THR A 1 100 ? -7.157 -7.427 4.438 1.00 98.50 100 THR A O 1
ATOM 739 N N . THR A 1 101 ? -5.149 -8.425 4.609 1.00 98.19 101 THR A N 1
ATOM 740 C CA . THR A 1 101 ? -4.654 -8.091 3.267 1.00 98.19 101 THR A CA 1
ATOM 741 C C . THR A 1 101 ? -3.955 -9.300 2.641 1.00 98.19 101 THR A C 1
ATOM 743 O O . THR A 1 101 ? -3.011 -9.837 3.212 1.00 98.19 101 THR A O 1
ATOM 746 N N . TYR A 1 102 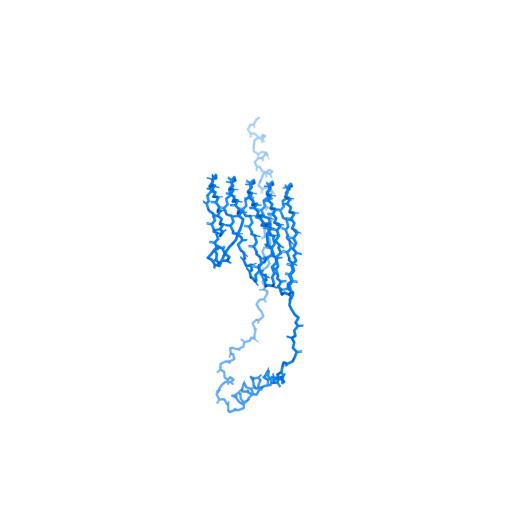? -4.377 -9.692 1.439 1.00 97.56 102 TYR A N 1
ATOM 747 C CA . TYR A 1 102 ? -3.719 -10.688 0.591 1.00 97.56 102 TYR A CA 1
ATOM 748 C C . TYR A 1 102 ? -3.410 -10.082 -0.779 1.00 97.56 102 TYR A C 1
ATOM 750 O O . TYR A 1 102 ? -4.308 -9.547 -1.436 1.00 97.56 102 TYR A O 1
ATOM 758 N N . THR A 1 103 ? -2.169 -10.211 -1.247 1.00 93.94 103 THR A N 1
ATOM 759 C CA . THR A 1 103 ? -1.778 -9.851 -2.615 1.00 93.94 103 THR A CA 1
ATOM 760 C C . THR A 1 103 ? -0.822 -10.874 -3.230 1.00 93.94 103 THR A C 1
ATOM 762 O O . THR A 1 103 ? 0.160 -11.256 -2.601 1.00 93.94 103 THR A O 1
ATOM 765 N N . ASP A 1 104 ? -1.097 -11.282 -4.470 1.00 92.38 104 ASP A N 1
ATOM 766 C CA . ASP A 1 104 ? -0.234 -12.144 -5.289 1.00 92.38 104 ASP A CA 1
ATOM 767 C C . ASP A 1 104 ? -0.110 -11.565 -6.711 1.00 92.38 104 ASP A C 1
ATOM 769 O O . ASP A 1 104 ? -1.105 -11.485 -7.447 1.00 92.38 104 ASP A O 1
ATOM 773 N N . VAL A 1 105 ? 1.080 -11.042 -7.048 1.00 88.88 105 VAL A N 1
ATOM 774 C CA . VAL A 1 105 ? 1.340 -10.265 -8.276 1.00 88.88 105 VAL A CA 1
ATOM 775 C C . VAL A 1 105 ? 2.763 -10.479 -8.814 1.00 88.88 105 VAL A C 1
ATOM 777 O O . VAL A 1 105 ? 3.752 -10.312 -8.104 1.00 88.88 105 VAL A O 1
ATOM 780 N N . SER A 1 106 ? 2.866 -10.718 -10.123 1.00 90.12 106 SER A N 1
ATOM 781 C CA . SER A 1 106 ? 4.113 -10.665 -10.900 1.00 90.12 106 SER A CA 1
ATOM 782 C C . SER A 1 106 ? 3.972 -9.601 -11.998 1.00 90.12 106 SER A C 1
ATOM 784 O O . SER A 1 106 ? 2.970 -9.604 -12.721 1.00 90.12 106 SER A O 1
ATOM 786 N N . ALA A 1 107 ? 4.912 -8.656 -12.106 1.00 89.50 107 ALA A N 1
ATOM 787 C CA . ALA A 1 107 ? 4.895 -7.616 -13.141 1.00 89.50 107 ALA A CA 1
ATOM 788 C C . ALA A 1 107 ? 6.280 -7.003 -13.408 1.00 89.50 107 ALA A C 1
ATOM 790 O O . ALA A 1 107 ? 7.056 -6.858 -12.475 1.00 89.50 107 ALA A O 1
ATOM 791 N N . THR A 1 108 ? 6.583 -6.591 -14.642 1.00 90.75 108 THR A N 1
ATOM 792 C CA . THR A 1 108 ? 7.887 -5.991 -15.001 1.00 90.75 108 THR A CA 1
ATOM 793 C C . THR A 1 108 ? 8.135 -4.692 -14.214 1.00 90.75 108 THR A C 1
ATOM 795 O O . THR A 1 108 ? 9.153 -4.566 -13.529 1.00 90.75 108 THR A O 1
ATOM 798 N N . GLU A 1 109 ? 7.155 -3.784 -14.192 1.00 91.31 109 GLU A N 1
ATOM 799 C CA . GLU A 1 109 ? 7.101 -2.593 -13.328 1.00 91.31 109 GLU A CA 1
ATOM 800 C C . GLU A 1 109 ? 6.014 -2.734 -12.231 1.00 91.31 109 GLU A C 1
ATOM 802 O O . GLU A 1 109 ? 4.918 -3.235 -12.501 1.00 91.31 109 GLU A O 1
ATOM 807 N N . LEU A 1 110 ? 6.250 -2.274 -10.991 1.00 75.25 110 LEU A N 1
ATOM 808 C CA . LEU A 1 110 ? 5.289 -2.439 -9.880 1.00 75.25 110 LEU A CA 1
ATOM 809 C C . LEU A 1 110 ? 5.427 -1.381 -8.764 1.00 75.25 110 LEU A C 1
ATOM 811 O O . LEU A 1 110 ? 6.476 -1.320 -8.147 1.00 75.25 110 LEU A O 1
ATOM 815 N N . GLN A 1 111 ? 4.377 -0.633 -8.388 1.00 62.81 111 GLN A N 1
ATOM 816 C CA . GLN A 1 111 ? 4.332 0.110 -7.104 1.00 62.81 111 GLN A CA 1
ATOM 817 C C . GLN A 1 111 ? 2.971 -0.018 -6.386 1.00 62.81 111 GLN A C 1
ATOM 819 O O . GLN A 1 111 ? 1.939 0.427 -6.883 1.00 62.81 111 GLN A O 1
ATOM 824 N N . THR A 1 112 ? 2.949 -0.639 -5.203 1.00 70.88 112 THR A N 1
ATOM 825 C CA . THR A 1 112 ? 1.735 -0.997 -4.434 1.00 70.88 112 THR A CA 1
ATOM 826 C C . THR A 1 112 ? 1.635 -0.196 -3.124 1.00 70.88 112 THR A C 1
ATOM 828 O O . THR A 1 112 ? 2.650 0.037 -2.478 1.00 70.88 112 THR A O 1
ATOM 831 N N . THR A 1 113 ? 0.446 0.205 -2.653 1.00 51.78 113 THR A N 1
ATOM 832 C CA . THR A 1 113 ? 0.232 0.714 -1.279 1.00 51.78 113 THR A CA 1
ATOM 833 C C . THR A 1 113 ? -1.203 0.504 -0.776 1.00 51.78 113 THR A C 1
ATOM 835 O O . THR A 1 113 ? -2.131 1.056 -1.363 1.00 51.78 113 THR A O 1
ATOM 838 N N . VAL A 1 114 ? -1.383 -0.211 0.342 1.00 63.53 114 VAL A N 1
ATOM 839 C CA . VAL A 1 114 ? -2.666 -0.504 1.013 1.00 63.53 114 VAL A CA 1
ATOM 840 C C . VAL A 1 114 ? -2.675 0.098 2.420 1.00 63.53 114 VAL A C 1
ATOM 842 O O . VAL A 1 114 ? -1.750 -0.166 3.180 1.00 63.53 114 VAL A O 1
ATOM 845 N N . ILE A 1 115 ? -3.710 0.853 2.808 1.00 61.22 115 ILE A N 1
ATOM 846 C CA . ILE A 1 115 ? -3.887 1.314 4.199 1.00 61.22 115 ILE A CA 1
ATOM 847 C C . ILE A 1 115 ? -5.314 1.055 4.702 1.00 61.22 115 ILE A C 1
ATOM 849 O O . ILE A 1 115 ? -6.286 1.472 4.072 1.00 61.22 115 ILE A O 1
ATOM 853 N N . GLN A 1 116 ? -5.442 0.383 5.849 1.00 97.31 116 GLN A N 1
ATOM 854 C CA . GLN A 1 116 ? -6.721 -0.001 6.460 1.00 97.31 116 GLN A CA 1
ATOM 855 C C . GLN A 1 116 ? -6.880 0.689 7.823 1.00 97.31 116 GLN A C 1
ATOM 857 O O . GLN A 1 116 ? -6.206 0.330 8.786 1.00 97.31 116 GLN A O 1
ATOM 862 N N . ASN A 1 117 ? -7.765 1.687 7.895 1.00 98.00 117 ASN A N 1
ATOM 863 C CA . ASN A 1 117 ? -8.055 2.482 9.089 1.00 98.00 117 ASN A CA 1
ATOM 864 C C . ASN A 1 117 ? -9.426 2.094 9.662 1.00 98.00 117 ASN A C 1
ATOM 866 O O . ASN A 1 117 ? -10.462 2.492 9.123 1.00 98.00 117 ASN A O 1
ATOM 870 N N . GLY A 1 118 ? -9.428 1.356 10.768 1.00 96.75 118 GLY A N 1
ATOM 871 C CA . GLY A 1 118 ? -10.606 0.783 11.420 1.00 96.75 118 GLY A CA 1
ATOM 872 C C . GLY A 1 118 ? -10.498 -0.738 11.533 1.00 96.75 118 GLY A C 1
ATOM 873 O O . GLY A 1 118 ? -9.399 -1.282 11.465 1.00 96.75 118 GLY A O 1
ATOM 874 N N . ASN A 1 119 ? -11.621 -1.423 11.752 1.00 98.31 119 ASN A N 1
ATOM 875 C CA . ASN A 1 119 ? -11.629 -2.841 12.123 1.00 98.31 119 ASN A CA 1
ATOM 876 C C . ASN A 1 119 ? -12.281 -3.746 11.066 1.00 98.31 119 ASN A C 1
ATOM 878 O O . ASN A 1 119 ? -13.226 -3.335 10.390 1.00 98.31 119 ASN A O 1
ATOM 882 N N . ASN A 1 120 ? -11.871 -5.014 11.004 1.00 98.25 120 ASN A N 1
ATOM 883 C CA . ASN A 1 120 ? -12.485 -6.032 10.142 1.00 98.25 120 ASN A CA 1
ATOM 884 C C . ASN A 1 120 ? -12.566 -5.613 8.658 1.00 98.25 120 ASN A C 1
ATOM 886 O O . ASN A 1 120 ? -13.590 -5.811 8.002 1.00 98.25 120 ASN A O 1
ATOM 890 N N . ASN A 1 121 ? -11.531 -4.952 8.132 1.00 98.56 121 ASN A N 1
ATOM 891 C CA . ASN A 1 121 ? -11.452 -4.635 6.708 1.00 98.56 121 ASN A CA 1
ATOM 892 C C . ASN A 1 121 ? -10.641 -5.700 5.963 1.00 98.56 121 ASN A C 1
ATOM 894 O O . ASN A 1 121 ? -9.619 -6.174 6.450 1.00 98.56 121 ASN A O 1
ATOM 898 N N . ASN A 1 122 ? -11.077 -6.048 4.756 1.00 98.25 122 ASN A N 1
ATOM 899 C CA . ASN A 1 122 ? -10.483 -7.081 3.920 1.00 98.25 122 ASN A CA 1
ATOM 900 C C . ASN A 1 122 ? -10.060 -6.521 2.555 1.00 98.25 122 ASN A C 1
ATOM 902 O O . ASN A 1 122 ? -10.833 -5.821 1.886 1.00 98.25 122 ASN A O 1
ATOM 906 N N . TYR A 1 123 ? -8.859 -6.886 2.116 1.00 98.50 123 TYR A N 1
ATOM 907 C CA . TYR A 1 123 ? -8.375 -6.683 0.757 1.00 98.50 123 TYR A CA 1
ATOM 908 C C . TYR A 1 123 ? -7.785 -7.981 0.197 1.00 98.50 123 TYR A C 1
ATOM 910 O O . TYR A 1 123 ? -6.864 -8.553 0.771 1.00 98.50 123 TYR A O 1
ATOM 918 N N . LEU A 1 124 ? -8.305 -8.426 -0.946 1.00 97.69 124 LEU A N 1
ATOM 919 C CA . LEU A 1 124 ? -7.860 -9.615 -1.666 1.00 97.69 124 LEU A CA 1
ATOM 920 C C . LEU A 1 124 ? -7.501 -9.238 -3.105 1.00 97.69 124 LEU A C 1
ATOM 922 O O . LEU A 1 124 ? -8.353 -8.759 -3.851 1.00 97.69 124 LEU A O 1
ATOM 926 N N . ASN A 1 125 ? -6.262 -9.493 -3.513 1.00 94.44 125 ASN A N 1
ATOM 927 C CA . ASN A 1 125 ? -5.760 -9.242 -4.859 1.00 94.44 125 ASN A CA 1
ATOM 928 C C . ASN A 1 125 ? -5.016 -10.466 -5.392 1.00 94.44 125 ASN A C 1
ATOM 930 O O . ASN A 1 125 ? -4.038 -10.903 -4.794 1.00 94.44 125 ASN A O 1
ATOM 934 N N . PHE A 1 126 ? -5.465 -11.011 -6.519 1.00 86.75 126 PHE A N 1
ATOM 935 C CA . PHE A 1 126 ? -4.801 -12.141 -7.163 1.00 86.75 126 PHE A CA 1
ATOM 936 C C . PHE A 1 126 ? -4.843 -12.010 -8.684 1.00 86.75 126 PHE A C 1
ATOM 938 O O . PHE A 1 126 ? -5.885 -11.720 -9.288 1.00 86.75 126 PHE A O 1
ATOM 945 N N . ASN A 1 127 ? -3.691 -12.242 -9.310 1.00 80.06 127 ASN A N 1
ATOM 946 C CA . ASN A 1 127 ? -3.558 -12.299 -10.756 1.00 80.06 127 ASN A CA 1
ATOM 947 C C . ASN A 1 127 ? -2.702 -13.505 -11.158 1.00 80.06 127 ASN A C 1
ATOM 949 O O . ASN A 1 127 ? -1.619 -13.709 -10.627 1.00 80.06 127 ASN A O 1
ATOM 953 N N . VAL A 1 128 ? -3.195 -14.284 -12.117 1.00 71.75 128 VAL A N 1
ATOM 954 C CA . VAL A 1 128 ? -2.567 -15.530 -12.587 1.00 71.75 128 VAL A CA 1
ATOM 955 C C . VAL A 1 128 ? -1.540 -15.319 -13.709 1.00 71.75 128 VAL A C 1
ATOM 957 O O . VAL A 1 128 ? -0.931 -16.288 -14.156 1.00 71.75 128 VAL A O 1
ATOM 960 N N . PHE A 1 129 ? -1.338 -14.079 -14.171 1.00 78.31 129 PHE A N 1
ATOM 961 C CA . PHE A 1 129 ? -0.441 -13.757 -15.286 1.00 78.31 129 PHE A CA 1
ATOM 962 C C . PHE A 1 129 ? 0.526 -12.608 -14.961 1.00 78.31 129 PHE A C 1
ATOM 964 O O . PHE A 1 129 ? 0.112 -11.567 -14.440 1.00 78.31 129 PHE A O 1
ATOM 971 N N . THR A 1 130 ? 1.793 -12.785 -15.348 1.00 74.56 130 THR A N 1
ATOM 972 C CA . THR A 1 130 ? 2.804 -11.718 -15.421 1.00 74.56 130 THR A CA 1
ATOM 973 C C . THR A 1 130 ? 2.449 -10.719 -16.528 1.00 74.56 130 THR A C 1
ATOM 975 O O . THR A 1 130 ? 1.891 -11.099 -17.558 1.00 74.56 130 THR A O 1
ATOM 978 N N . LYS A 1 131 ? 2.747 -9.436 -16.308 1.00 80.25 131 LYS A N 1
ATOM 979 C CA . LYS A 1 131 ? 2.370 -8.304 -17.176 1.00 80.25 131 LYS A CA 1
ATOM 980 C C . LYS A 1 131 ? 3.369 -7.152 -17.047 1.00 80.25 131 LYS A C 1
ATOM 982 O O . LYS A 1 131 ? 4.073 -7.068 -16.049 1.00 80.25 131 LYS A O 1
ATOM 987 N N . ASP A 1 132 ? 3.379 -6.229 -18.001 1.00 82.25 132 ASP A N 1
ATOM 988 C CA . ASP A 1 132 ? 4.452 -5.229 -18.081 1.00 82.25 132 ASP A CA 1
ATOM 989 C C . ASP A 1 132 ? 4.410 -4.130 -16.994 1.00 82.25 132 ASP A C 1
ATOM 991 O O . ASP A 1 132 ? 5.452 -3.588 -16.648 1.00 82.25 132 ASP A O 1
ATOM 995 N N . LEU A 1 133 ? 3.254 -3.822 -16.388 1.00 71.94 133 LEU A N 1
ATOM 996 C CA . LEU A 1 133 ? 3.144 -2.817 -15.312 1.00 71.94 133 LEU A CA 1
ATOM 997 C C . LEU A 1 133 ? 1.976 -3.119 -14.356 1.00 71.94 133 LEU A C 1
ATOM 999 O O . LEU A 1 133 ? 0.894 -3.514 -14.796 1.00 71.94 133 LEU A O 1
ATOM 1003 N N . SER A 1 134 ? 2.161 -2.921 -13.045 1.00 74.69 134 SER A N 1
ATOM 1004 C CA . SER A 1 134 ? 1.108 -3.125 -12.039 1.00 74.69 134 SER A CA 1
ATOM 1005 C C . SER A 1 134 ? 1.264 -2.271 -10.775 1.00 74.69 134 SER A C 1
ATOM 1007 O O . SER A 1 134 ? 1.801 -2.724 -9.763 1.00 74.69 134 SER A O 1
ATOM 1009 N N . GLU A 1 135 ? 0.699 -1.064 -10.792 1.00 66.75 135 GLU A N 1
ATOM 1010 C CA . GLU A 1 135 ? 0.588 -0.190 -9.615 1.00 66.75 135 GLU A CA 1
ATOM 1011 C C . GLU A 1 135 ? -0.772 -0.328 -8.905 1.00 66.75 135 GLU A C 1
ATOM 1013 O O . GLU A 1 135 ? -1.760 -0.768 -9.496 1.00 66.75 135 GLU A O 1
ATOM 1018 N N . THR A 1 136 ? -0.846 -0.017 -7.607 1.00 69.81 136 THR A N 1
ATOM 1019 C CA . THR A 1 136 ? -1.998 -0.315 -6.720 1.00 69.81 136 THR A CA 1
ATOM 1020 C C . THR A 1 136 ? -1.857 0.550 -5.430 1.00 69.81 136 THR A C 1
ATOM 1022 O O . THR A 1 136 ? -0.739 0.868 -5.063 1.00 69.81 136 THR A O 1
ATOM 1025 N N . THR A 1 137 ? -2.837 1.159 -4.738 1.00 44.31 137 THR A N 1
ATOM 1026 C CA . THR A 1 137 ? -4.238 0.820 -4.387 1.00 44.31 137 THR A CA 1
ATOM 1027 C C . THR A 1 137 ? -4.237 -0.055 -3.121 1.00 44.31 137 THR A C 1
ATOM 1029 O O . THR A 1 137 ? -3.530 -1.041 -3.069 1.00 44.31 137 THR A O 1
ATOM 1032 N N . VAL A 1 138 ? -4.856 0.279 -1.984 1.00 67.56 138 VAL A N 1
ATOM 1033 C CA . VAL A 1 138 ? -6.223 0.725 -1.655 1.00 67.56 138 VAL A CA 1
ATOM 1034 C C . VAL A 1 138 ? -6.186 1.512 -0.335 1.00 67.56 138 VAL A C 1
ATOM 1036 O O . VAL A 1 138 ? -5.402 1.158 0.538 1.00 67.56 138 VAL A O 1
ATOM 1039 N N . ILE A 1 139 ? -7.078 2.483 -0.100 1.00 70.88 139 ILE A N 1
ATOM 1040 C CA . ILE A 1 139 ? -7.305 2.997 1.269 1.00 70.88 139 ILE A CA 1
ATOM 1041 C C . ILE A 1 139 ? -8.739 2.703 1.728 1.00 70.88 139 ILE A C 1
ATOM 1043 O O . ILE A 1 139 ? -9.701 3.060 1.050 1.00 70.88 139 ILE A O 1
ATOM 1047 N N . GLN A 1 140 ? -8.877 2.053 2.884 1.00 98.31 140 GLN A N 1
ATOM 1048 C CA . GLN A 1 140 ? -10.144 1.723 3.546 1.00 98.31 140 GLN A CA 1
ATOM 1049 C C . GLN A 1 140 ? -10.250 2.525 4.850 1.00 98.31 140 GLN A C 1
ATOM 1051 O O . GLN A 1 140 ? -9.365 2.437 5.696 1.00 98.31 140 GLN A O 1
ATOM 1056 N N . ASN A 1 141 ? -11.307 3.326 5.013 1.00 98.31 141 ASN A N 1
ATOM 1057 C CA . ASN A 1 141 ? -11.550 4.140 6.210 1.00 98.31 141 ASN A CA 1
ATOM 1058 C C . ASN A 1 141 ? -12.928 3.815 6.801 1.00 98.31 141 ASN A C 1
ATOM 1060 O O . ASN A 1 141 ? -13.959 4.273 6.298 1.00 98.31 141 ASN A O 1
ATOM 1064 N N . GLY A 1 142 ? -12.958 3.019 7.864 1.00 96.88 142 GLY A N 1
ATOM 1065 C CA . GLY A 1 142 ? -14.176 2.507 8.484 1.00 96.88 142 GLY A CA 1
ATOM 1066 C C . GLY A 1 142 ? -14.039 1.034 8.852 1.00 96.88 142 GLY A C 1
ATOM 1067 O O . GLY A 1 142 ? -12.928 0.557 9.059 1.00 96.88 142 GLY A O 1
ATOM 1068 N N . ASN A 1 143 ? -15.155 0.312 8.971 1.00 98.19 143 ASN A N 1
ATOM 1069 C CA . ASN A 1 143 ? -15.126 -1.087 9.407 1.00 98.19 143 ASN A CA 1
ATOM 1070 C C . ASN A 1 143 ? -15.974 -1.989 8.508 1.00 98.19 143 ASN A C 1
ATOM 1072 O O . ASN A 1 143 ? -16.985 -1.553 7.945 1.00 98.19 143 ASN A O 1
ATOM 1076 N N . ASN A 1 144 ? -15.641 -3.281 8.482 1.00 98.25 144 ASN A N 1
ATOM 1077 C CA . ASN A 1 144 ? -16.354 -4.307 7.710 1.00 98.25 144 ASN A CA 1
ATOM 1078 C C . ASN A 1 144 ? -16.329 -4.053 6.189 1.00 98.25 144 ASN A C 1
ATOM 1080 O O . ASN A 1 144 ? -17.275 -4.410 5.486 1.00 98.25 144 ASN A O 1
ATOM 1084 N N . GLN A 1 145 ? -15.292 -3.386 5.673 1.00 98.44 145 GLN A N 1
ATOM 1085 C CA . GLN A 1 145 ? -15.147 -3.123 4.239 1.00 98.44 145 GLN A CA 1
ATOM 1086 C C . GLN A 1 145 ? -14.447 -4.291 3.536 1.00 98.44 145 GLN A C 1
ATOM 1088 O O . GLN A 1 145 ? -13.507 -4.859 4.078 1.00 98.44 145 GLN A O 1
ATOM 1093 N N . SER A 1 146 ? -14.849 -4.633 2.311 1.00 98.31 146 SER A N 1
ATOM 1094 C CA . SER A 1 146 ? -14.208 -5.698 1.526 1.00 98.31 146 SER A CA 1
ATOM 1095 C C . SER A 1 146 ? -13.931 -5.262 0.091 1.00 98.31 146 SER A C 1
ATOM 1097 O O . SER A 1 146 ? -14.842 -4.855 -0.628 1.00 98.31 146 SER A O 1
ATOM 1099 N N . LEU A 1 147 ? -12.690 -5.418 -0.366 1.00 98.38 147 LEU A N 1
ATOM 1100 C CA . LEU A 1 147 ? -12.328 -5.276 -1.774 1.00 98.38 147 LEU A CA 1
ATOM 1101 C C . LEU A 1 147 ? -11.690 -6.561 -2.296 1.00 98.38 147 LEU A C 1
ATOM 1103 O O . LEU A 1 147 ? -10.701 -7.035 -1.746 1.00 98.38 147 LEU A O 1
ATOM 1107 N N . ILE A 1 148 ? -12.222 -7.072 -3.403 1.00 97.38 148 ILE A N 1
ATOM 1108 C CA . ILE A 1 148 ? -11.632 -8.177 -4.162 1.00 97.38 148 ILE A CA 1
ATOM 1109 C C . ILE A 1 148 ? -11.223 -7.660 -5.544 1.00 97.38 148 ILE A C 1
ATOM 1111 O O . ILE A 1 148 ? -12.059 -7.132 -6.276 1.00 97.38 148 ILE A O 1
ATOM 1115 N N . ARG A 1 149 ? -9.958 -7.841 -5.927 1.00 94.38 149 ARG A N 1
ATOM 1116 C CA . ARG A 1 149 ? -9.429 -7.598 -7.273 1.00 94.38 149 ARG A CA 1
ATOM 1117 C C . ARG A 1 149 ? -8.978 -8.928 -7.878 1.00 94.38 149 ARG A C 1
ATOM 1119 O O . ARG A 1 149 ? -8.178 -9.642 -7.281 1.00 94.38 149 ARG A O 1
ATOM 1126 N N . HIS A 1 150 ? -9.512 -9.252 -9.052 1.00 91.75 150 HIS A N 1
ATOM 1127 C CA . HIS A 1 150 ? -9.186 -10.465 -9.797 1.00 91.75 150 HIS A CA 1
ATOM 1128 C C . HIS A 1 150 ? -8.796 -10.116 -11.237 1.00 91.75 150 HIS A C 1
ATOM 1130 O O . HIS A 1 150 ? -9.593 -9.521 -11.974 1.00 91.75 150 HIS A O 1
ATOM 1136 N N . GLY A 1 151 ? -7.586 -10.523 -11.625 1.00 87.19 151 GLY A N 1
ATOM 1137 C CA . GLY A 1 151 ? -7.015 -10.271 -12.948 1.00 87.19 151 GLY A CA 1
ATOM 1138 C C . GLY A 1 151 ? -6.431 -8.862 -13.103 1.00 87.19 151 GLY A C 1
ATOM 1139 O O . GLY A 1 151 ? -6.208 -8.145 -12.124 1.00 87.19 151 GLY A O 1
ATOM 1140 N N . GLY A 1 152 ? -6.150 -8.469 -14.344 1.00 86.50 152 GLY A N 1
ATOM 1141 C CA . GLY A 1 152 ? -5.483 -7.207 -14.661 1.00 86.50 152 GLY A CA 1
ATOM 1142 C C . GLY A 1 152 ? -5.403 -6.938 -16.162 1.00 86.50 152 GLY A C 1
ATOM 1143 O O . GLY A 1 152 ? -5.355 -7.862 -16.970 1.00 86.50 152 GLY A O 1
ATOM 1144 N N . ASN A 1 153 ? -5.416 -5.659 -16.524 1.00 86.88 153 ASN A N 1
ATOM 1145 C CA . ASN A 1 153 ? -5.214 -5.133 -17.869 1.00 86.88 153 ASN A CA 1
ATOM 1146 C C . ASN A 1 153 ? -4.895 -3.630 -17.805 1.00 86.88 153 ASN A C 1
ATOM 1148 O O . ASN A 1 153 ? -5.132 -2.983 -16.786 1.00 86.88 153 ASN A O 1
ATOM 1152 N N . ALA A 1 154 ? -4.465 -3.045 -18.926 1.00 87.25 154 ALA A N 1
ATOM 1153 C CA . ALA A 1 154 ? -3.989 -1.658 -19.000 1.00 87.25 154 ALA A CA 1
ATOM 1154 C C . ALA A 1 154 ? -4.951 -0.575 -18.451 1.00 87.25 154 ALA A C 1
ATOM 1156 O O . ALA A 1 154 ? -4.498 0.521 -18.114 1.00 87.25 154 ALA A O 1
ATOM 1157 N N . LEU A 1 155 ? -6.258 -0.859 -18.353 1.00 86.44 155 LEU A N 1
ATOM 1158 C CA . LEU A 1 155 ? -7.230 0.003 -17.672 1.00 86.44 155 LEU A CA 1
ATOM 1159 C C . LEU A 1 155 ? -7.251 -0.256 -16.157 1.00 86.44 155 LEU A C 1
ATOM 1161 O O . LEU A 1 155 ? -7.125 0.673 -15.360 1.00 86.44 155 LEU A O 1
ATOM 1165 N N . SER A 1 156 ? -7.409 -1.518 -15.757 1.00 88.94 156 SER A N 1
ATOM 1166 C CA . SER A 1 156 ? -7.525 -1.920 -14.351 1.00 88.94 156 SER A CA 1
ATOM 1167 C C . SER A 1 156 ? -6.224 -1.820 -13.552 1.00 88.94 156 SER A C 1
ATOM 1169 O O . SER A 1 156 ? -6.278 -1.779 -12.325 1.00 88.94 156 SER A O 1
ATOM 1171 N N . ASP A 1 157 ? -5.073 -1.732 -14.219 1.00 89.25 157 ASP A N 1
ATOM 1172 C CA . ASP A 1 157 ? -3.751 -1.493 -13.622 1.00 89.25 157 ASP A CA 1
ATOM 1173 C C . ASP A 1 157 ? -3.504 -0.031 -13.233 1.00 89.25 157 ASP A C 1
ATOM 1175 O O . ASP A 1 157 ? -2.521 0.274 -12.568 1.00 89.25 157 ASP A O 1
ATOM 1179 N N . LYS A 1 158 ? -4.428 0.871 -13.589 1.00 89.62 158 LYS A N 1
ATOM 1180 C CA . LYS A 1 158 ? -4.395 2.296 -13.216 1.00 89.62 158 LYS A CA 1
ATOM 1181 C C . LYS A 1 158 ? -5.533 2.689 -12.265 1.00 89.62 158 LYS A C 1
ATOM 1183 O O . LYS A 1 158 ? -5.688 3.866 -11.935 1.00 89.62 158 LYS A O 1
ATOM 1188 N N . LEU A 1 159 ? -6.344 1.725 -11.814 1.00 91.50 159 LEU A N 1
ATOM 1189 C CA . LEU A 1 159 ? -7.471 1.973 -10.910 1.00 91.50 159 LEU A CA 1
ATOM 1190 C C . LEU A 1 159 ? -7.009 2.162 -9.462 1.00 91.50 159 LEU A C 1
ATOM 1192 O O . LEU A 1 159 ? -6.378 1.282 -8.876 1.00 91.50 159 LEU A O 1
ATOM 1196 N N . LYS A 1 160 ? -7.422 3.284 -8.861 1.00 96.62 160 LYS A N 1
ATOM 1197 C CA . LYS A 1 160 ? -7.255 3.595 -7.435 1.00 96.62 160 LYS A CA 1
ATOM 1198 C C . LYS A 1 160 ? -8.594 3.525 -6.713 1.00 96.62 160 LYS A C 1
ATOM 1200 O O . LYS A 1 160 ? -9.585 4.066 -7.197 1.00 96.62 160 LYS A O 1
ATOM 1205 N N . VAL A 1 161 ? -8.621 2.857 -5.559 1.00 97.38 161 VAL A N 1
ATOM 1206 C CA . VAL A 1 161 ? -9.835 2.645 -4.756 1.00 97.38 161 VAL A CA 1
ATOM 1207 C C . VAL A 1 161 ? -9.674 3.273 -3.372 1.00 97.38 161 VAL A C 1
ATOM 1209 O O . VAL A 1 161 ? -8.694 3.016 -2.673 1.00 97.38 161 VAL A O 1
ATOM 1212 N N . ASN A 1 162 ? -10.667 4.073 -2.985 1.00 97.88 162 ASN A N 1
ATOM 1213 C CA . ASN A 1 162 ? -10.843 4.640 -1.651 1.00 97.88 162 ASN A CA 1
ATOM 1214 C C . ASN A 1 162 ? -12.244 4.251 -1.155 1.00 97.88 162 ASN A C 1
ATOM 1216 O O . ASN A 1 162 ? -13.229 4.521 -1.842 1.00 97.88 162 ASN A O 1
ATOM 1220 N N . MET A 1 163 ? -12.330 3.600 0.001 1.00 97.56 163 MET A N 1
ATOM 1221 C CA . MET A 1 163 ? -13.581 3.141 0.609 1.00 97.56 163 MET A CA 1
ATOM 1222 C C . MET A 1 163 ? -13.794 3.851 1.947 1.00 97.56 163 MET A C 1
ATOM 1224 O O . MET A 1 163 ? -12.854 4.039 2.722 1.00 97.56 163 MET A O 1
ATOM 1228 N N . GLN A 1 164 ? -15.031 4.272 2.215 1.00 97.19 164 GLN A N 1
ATOM 1229 C CA . GLN A 1 164 ? -15.393 5.017 3.421 1.00 97.19 164 GLN A CA 1
ATOM 1230 C C . GLN A 1 164 ? -16.726 4.527 3.995 1.00 97.19 164 GLN A C 1
ATOM 1232 O O . GLN A 1 164 ? -17.655 4.239 3.239 1.00 97.19 164 GLN A O 1
ATOM 1237 N N . GLY A 1 165 ? -16.829 4.485 5.326 1.00 93.31 165 GLY A N 1
ATOM 1238 C CA . GLY A 1 165 ? -18.050 4.107 6.046 1.00 93.31 165 GLY A CA 1
ATOM 1239 C C . GLY A 1 165 ? -18.059 2.662 6.556 1.00 93.31 165 GLY A C 1
ATOM 1240 O O . GLY A 1 165 ? -17.015 2.061 6.792 1.00 93.31 165 GLY A O 1
ATOM 1241 N N . GLN A 1 166 ? -19.254 2.114 6.779 1.00 96.50 166 GLN A N 1
ATOM 1242 C CA . GLN A 1 166 ? -19.446 0.775 7.343 1.00 96.50 166 GLN A CA 1
ATOM 1243 C C . GLN A 1 166 ? -19.974 -0.212 6.290 1.00 96.50 166 GLN A C 1
ATOM 1245 O O . GLN A 1 166 ? -21.007 0.065 5.680 1.00 96.50 166 GLN A O 1
ATOM 1250 N N . GLY A 1 167 ? -19.341 -1.379 6.129 1.00 94.81 167 GLY A N 1
ATOM 1251 C CA . GLY A 1 167 ? -19.921 -2.512 5.386 1.00 94.81 167 GLY A CA 1
ATOM 1252 C C . GLY A 1 167 ? -19.814 -2.475 3.852 1.00 94.81 167 GLY A C 1
ATOM 1253 O O . GLY A 1 167 ? -20.467 -3.273 3.180 1.00 94.81 167 GLY A O 1
ATOM 1254 N N . GLN A 1 168 ? -19.051 -1.550 3.263 1.00 95.12 168 GLN A N 1
ATOM 1255 C CA . GLN A 1 168 ? -18.927 -1.419 1.803 1.00 95.12 168 GLN A CA 1
ATOM 1256 C C . GLN A 1 168 ? -18.211 -2.639 1.207 1.00 95.12 168 GLN A C 1
ATOM 1258 O O . GLN A 1 168 ? -17.163 -3.044 1.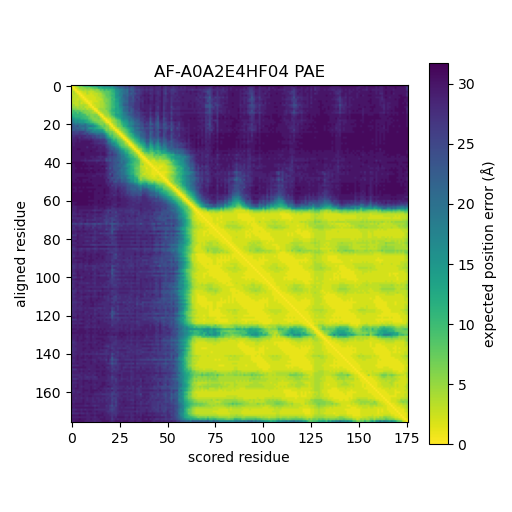699 1.00 95.12 168 GLN A O 1
ATOM 1263 N N . SER A 1 169 ? -18.721 -3.184 0.102 1.00 96.44 169 SER A N 1
ATOM 1264 C CA . SER A 1 169 ? -18.063 -4.269 -0.638 1.00 96.44 169 SER A CA 1
ATOM 1265 C C . SER A 1 169 ? -17.918 -3.928 -2.119 1.00 96.44 169 SER A C 1
ATOM 1267 O O . SER A 1 169 ? -18.868 -3.454 -2.740 1.00 96.44 169 SER A O 1
ATOM 1269 N N . LEU A 1 170 ? -16.741 -4.188 -2.691 1.00 97.06 170 LEU A N 1
ATOM 1270 C CA . LEU A 1 170 ? -16.433 -3.977 -4.106 1.00 97.06 170 LEU A CA 1
ATOM 1271 C C . LEU A 1 170 ? -15.690 -5.191 -4.678 1.00 97.06 170 LEU A C 1
ATOM 1273 O O . LEU A 1 170 ? -14.797 -5.749 -4.042 1.00 97.06 170 LEU A O 1
ATOM 1277 N N . ILE A 1 171 ? -16.044 -5.588 -5.901 1.00 96.56 171 ILE A N 1
ATOM 1278 C CA . ILE A 1 171 ? -15.333 -6.623 -6.657 1.00 96.56 171 ILE A CA 1
ATOM 1279 C C . ILE A 1 171 ? -14.947 -6.048 -8.019 1.00 96.56 171 ILE A C 1
ATOM 1281 O O . ILE A 1 171 ? -15.815 -5.705 -8.819 1.00 96.56 171 ILE A O 1
ATOM 1285 N N . ILE A 1 172 ? -13.647 -5.984 -8.290 1.00 94.25 172 ILE A N 1
ATOM 1286 C CA . ILE A 1 172 ? -13.076 -5.630 -9.588 1.00 94.25 172 ILE A CA 1
ATOM 1287 C C . ILE A 1 172 ? -12.666 -6.932 -10.274 1.00 94.25 172 ILE A C 1
ATOM 1289 O O . ILE A 1 172 ? -11.854 -7.692 -9.747 1.00 94.25 172 ILE A O 1
ATOM 1293 N N . ARG A 1 173 ? -13.231 -7.193 -11.454 1.00 92.12 173 ARG A N 1
ATOM 1294 C CA . ARG A 1 173 ? -12.812 -8.286 -12.339 1.00 92.12 173 ARG A CA 1
ATOM 1295 C C . ARG A 1 173 ? -12.340 -7.688 -13.650 1.00 92.12 173 ARG A C 1
ATOM 1297 O O . ARG A 1 173 ? -13.028 -6.839 -14.216 1.00 92.12 173 ARG A O 1
ATOM 1304 N N . SER A 1 174 ? -11.176 -8.101 -14.126 1.00 86.25 174 SER A N 1
ATOM 1305 C CA . SER A 1 174 ? -10.637 -7.630 -15.398 1.00 86.25 174 SER A CA 1
ATOM 1306 C C . SER A 1 174 ? -9.924 -8.770 -16.103 1.00 86.25 174 SER A C 1
ATOM 1308 O O . SER A 1 174 ? -8.952 -9.323 -15.599 1.00 86.25 174 SER A O 1
ATOM 1310 N N . PHE A 1 175 ? -10.465 -9.119 -17.263 1.00 82.50 175 PHE A N 1
ATOM 1311 C CA . PHE A 1 175 ? -9.995 -10.177 -18.143 1.00 82.50 175 PHE A CA 1
ATOM 1312 C C . PHE A 1 175 ? -9.767 -9.562 -19.524 1.00 82.50 175 PHE A C 1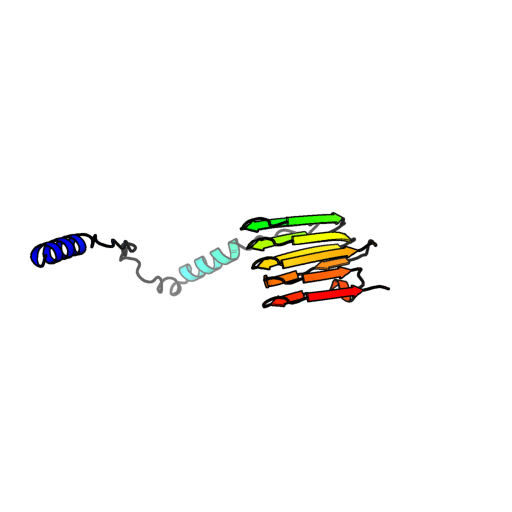
ATOM 1314 O O . PHE A 1 175 ? -10.448 -8.591 -19.873 1.00 82.50 175 PHE A O 1
ATOM 1321 N N . ASN A 1 176 ? -8.835 -10.133 -20.281 1.00 62.44 176 ASN A N 1
ATOM 1322 C CA . ASN A 1 176 ? -8.642 -9.870 -21.705 1.00 62.44 176 ASN A CA 1
ATOM 1323 C C . ASN A 1 176 ? -8.957 -11.155 -22.476 1.00 62.44 176 ASN A C 1
ATOM 1325 O O . ASN A 1 176 ? -8.655 -12.231 -21.910 1.00 62.44 176 ASN A O 1
#

Solvent-accessible surface area (backbone atoms only — not comparable to full-atom values): 10132 Å² total; per-residue (Å²): 109,76,68,58,53,52,51,56,53,54,57,63,64,71,69,74,71,81,84,82,82,84,73,84,81,80,77,88,80,73,76,78,77,76,68,52,69,81,41,72,67,40,48,50,53,57,51,52,62,59,58,72,70,64,77,82,77,83,88,82,93,80,90,84,53,62,54,76,50,74,47,79,45,74,49,75,62,47,81,47,80,47,80,47,62,79,32,44,28,37,31,42,38,3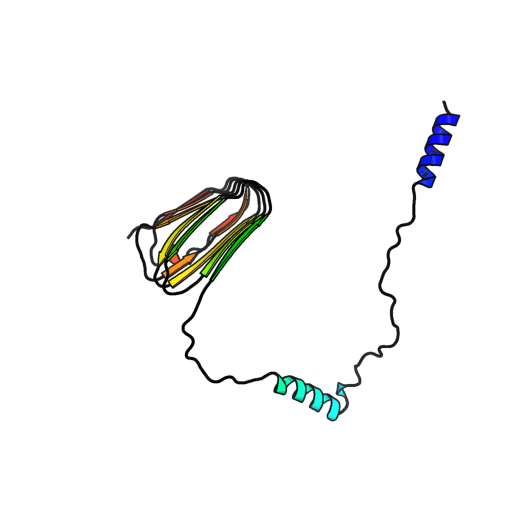8,42,38,32,48,28,40,38,40,38,38,47,41,20,45,29,29,41,36,36,33,37,39,42,37,31,44,30,40,38,42,35,45,40,96,61,74,43,74,60,46,42,38,53,35,40,39,43,39,30,48,30,37,40,39,40,39,52,58,45,90,68,65,33,69,53,76,52,78,47,75,51,74,58,50,74,48,77,50,76,41,82,129

Radius of gyration: 29.24 Å; Cα contacts (8 Å, |Δi|>4): 311; chains: 1; bounding box: 51×63×83 Å

Foldseek 3Di:
DVVVVVVVVVVVVVVCDDDDDDDDDPPPDDDPPPVLPVDPVSVVVVVVVVVVPPDDDDDDDDDDDDDEAEEEAEEQEEEAEAEAECHEYEYYYEAEHNEYEHEHAAEHAEYEYEYEAYYAEYEAYDAPDYYHYAYDEDYEHEHQEYEHEYHDDPVRSPDYYYHYYPNHYYYHYDDD

Secondary structure (DSSP, 8-state):
-HHHHHHHHHHHHTT-------PPP--------TTTTSSHHHHHHHHHHHHTT---PPP--------EEEEEESSS-EEEEEEE-SEEEEEEEEESSS-EEEEEEEEEEEEEEEEEESSS-EEEEE-SS-EEE--B--EEEEES-EEEEEE--TTGGG---EEEEES-EEEEEE--

Sequence (176 aa):
MKTFKLFVFAILMCAATGVHAQTFANSTNQTPASESFSTQDGLTNFISSQTTQRSVAPLTTAQSETSVLITQVGSNNEITANTQSETGSVALIQQGNDNTTYTDVSATELQTTVIQNGNNNNYLNFNVFTKDLSETTVIQNGNNQSLIRHGGNALSDKLKVNMQGQGQSLIIRSFN

Nearest PDB structures (foldseek):
  3jqy-assembly1_C  TM=4.480E-01  e=5.880E-02  Escherichia coli
  3jqy-assembly1_A  TM=3.946E-01  e=3.909E-01  Escherichia coli
  2ml1-assembly1_A  TM=2.234E-01  e=6.521E+00  Azotobacter vinelandii
  6fm2-assembly1_B-2  TM=1.644E-01  e=4.007E+00  Mus musculus

pLDDT: mean 76.06, std 17.93, range [39.75, 98.56]

Mean predicted aligned error: 16.43 Å